Protein AF-A0A1S6HFC8-F1 (afdb_monomer)

pLDDT: mean 79.67, std 18.52, range [37.28, 97.69]

Foldseek 3Di:
DVQVVPQDADPVRQRPAHDDDLVLLVPADQFKDFLVRLLVRVVSQRLQRHNVSSVVVSVVLCVPPNGIAHEHDDNPDDDDDDAFDFDDDPRYTDGPDFLQDDDDDPPDPDDRDDDPGVVVVVVDPPDLVVVLVVCVVPDDPVCSVVVSVVSVVVVD

Sequence (156 aa):
DALEKRNGETKDGIQLVTVMDHAQAQKGKFEEQSLSQALENPYVQAFLGGEEQTEAYLEAHQKVHGNKIYVWHPNDLGNVPVARPLVLVSSNLVSVSNFNYYWRVPGGRRASVVSTSAEDAQRKNFSIEGILADCKPFVSEERFAELEAHIRSIYK

Structure (mmCIF, N/CA/C/O backbone):
data_AF-A0A1S6HFC8-F1
#
_entry.id   AF-A0A1S6HFC8-F1
#
loop_
_atom_site.group_PDB
_atom_site.id
_atom_site.type_symbol
_atom_site.label_atom_id
_atom_site.label_alt_id
_atom_site.label_comp_id
_atom_site.label_asym_id
_atom_site.label_entity_id
_atom_site.label_seq_id
_atom_site.pdbx_PDB_ins_code
_atom_site.Cartn_x
_atom_site.Cartn_y
_atom_site.Cartn_z
_atom_site.occupancy
_atom_site.B_iso_or_equiv
_atom_site.auth_seq_id
_atom_site.auth_comp_id
_atom_site.auth_asym_id
_atom_site.auth_atom_id
_atom_site.pdbx_PDB_model_num
ATOM 1 N N . ASP A 1 1 ? 5.482 -21.821 4.095 1.00 56.81 1 ASP A N 1
ATOM 2 C CA . ASP A 1 1 ? 6.922 -22.143 4.105 1.00 56.81 1 ASP A CA 1
ATOM 3 C C . ASP A 1 1 ? 7.766 -21.783 2.857 1.00 56.81 1 ASP A C 1
ATOM 5 O O . ASP A 1 1 ? 8.988 -21.796 2.927 1.00 56.81 1 ASP A O 1
ATOM 9 N N . ALA A 1 2 ? 7.186 -21.391 1.708 1.00 54.12 2 ALA A N 1
ATOM 10 C CA . ALA A 1 2 ? 7.939 -20.769 0.588 1.00 54.12 2 ALA A CA 1
ATOM 11 C C . ALA A 1 2 ? 7.677 -19.253 0.428 1.00 54.12 2 ALA A C 1
ATOM 13 O O . ALA A 1 2 ? 8.314 -18.584 -0.388 1.00 54.12 2 ALA A O 1
ATOM 14 N N . LEU A 1 3 ? 6.698 -18.726 1.172 1.00 49.28 3 LEU A N 1
ATOM 15 C CA . LEU A 1 3 ? 6.352 -17.303 1.236 1.00 49.28 3 LEU A CA 1
ATOM 16 C C . LEU A 1 3 ? 7.200 -16.580 2.289 1.00 49.28 3 LEU A C 1
ATOM 18 O O . LEU A 1 3 ? 7.806 -15.570 1.963 1.00 49.28 3 LEU A O 1
ATOM 22 N N . GLU A 1 4 ? 7.365 -17.160 3.483 1.00 52.88 4 GLU A N 1
ATOM 23 C CA . GLU A 1 4 ? 8.236 -16.606 4.537 1.00 52.88 4 GLU A CA 1
ATOM 24 C C . GLU A 1 4 ? 9.683 -16.410 4.072 1.00 52.88 4 GLU A C 1
ATOM 26 O O . GLU A 1 4 ? 10.289 -15.389 4.364 1.00 52.88 4 GLU A O 1
ATOM 31 N N . LYS A 1 5 ? 10.217 -17.317 3.242 1.00 51.44 5 LYS A N 1
ATOM 32 C CA . LYS A 1 5 ? 11.577 -17.192 2.682 1.00 51.44 5 LYS A CA 1
ATOM 33 C C . LYS A 1 5 ? 11.762 -16.017 1.711 1.00 51.44 5 LYS A C 1
ATOM 35 O O . LYS A 1 5 ? 12.892 -15.751 1.311 1.00 51.44 5 LYS A O 1
ATOM 40 N N . ARG A 1 6 ? 10.679 -15.361 1.277 1.00 53.56 6 ARG A N 1
ATOM 41 C CA . ARG A 1 6 ? 10.707 -14.215 0.350 1.00 53.56 6 ARG A CA 1
ATOM 42 C C . ARG A 1 6 ? 10.496 -12.873 1.040 1.00 53.56 6 ARG A C 1
ATOM 44 O O . ARG A 1 6 ? 10.696 -11.843 0.398 1.00 53.56 6 A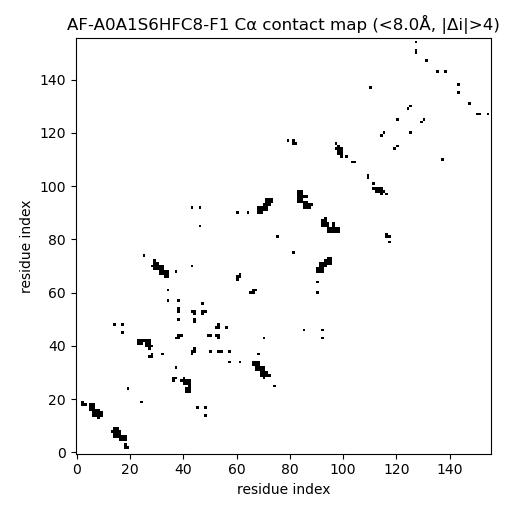RG A O 1
ATOM 51 N N . ASN A 1 7 ? 10.137 -12.879 2.319 1.00 58.09 7 ASN A N 1
ATOM 52 C CA . ASN A 1 7 ? 10.077 -11.658 3.095 1.00 58.09 7 ASN A CA 1
ATOM 53 C C . ASN A 1 7 ? 11.509 -11.290 3.496 1.00 58.09 7 ASN A C 1
ATOM 55 O O . ASN A 1 7 ? 12.109 -11.912 4.367 1.00 58.09 7 ASN A O 1
ATOM 59 N N . GLY A 1 8 ? 12.101 -10.336 2.782 1.00 57.12 8 GLY A N 1
ATOM 60 C CA . GLY A 1 8 ? 13.426 -9.826 3.123 1.00 57.12 8 GLY A CA 1
ATOM 61 C C . GLY A 1 8 ? 13.356 -8.962 4.380 1.00 57.12 8 GLY A C 1
ATOM 62 O O . GLY A 1 8 ? 12.528 -8.056 4.445 1.00 57.12 8 GLY A O 1
ATOM 63 N N . GLU A 1 9 ? 14.235 -9.212 5.348 1.00 57.44 9 GLU A N 1
ATOM 64 C CA . GLU A 1 9 ? 14.424 -8.366 6.533 1.00 57.44 9 GLU A CA 1
ATOM 65 C C . GLU A 1 9 ? 15.728 -7.563 6.412 1.00 57.44 9 GLU A C 1
ATOM 67 O O . GLU A 1 9 ? 16.743 -8.063 5.911 1.00 57.44 9 GLU A O 1
ATOM 72 N N . THR A 1 10 ? 15.725 -6.303 6.854 1.00 56.53 10 THR A N 1
ATOM 73 C CA . THR A 1 10 ? 16.971 -5.550 7.064 1.00 56.53 10 THR A CA 1
ATOM 74 C C . THR A 1 10 ? 17.735 -6.091 8.275 1.00 56.53 10 THR A C 1
ATOM 76 O O . THR A 1 10 ? 17.198 -6.821 9.104 1.00 56.53 10 THR A O 1
ATOM 79 N N . LYS A 1 11 ? 18.991 -5.651 8.443 1.00 50.62 11 LYS A N 1
ATOM 80 C CA . LYS A 1 11 ? 19.772 -5.882 9.675 1.00 50.62 11 LYS A CA 1
ATOM 81 C C . LYS A 1 11 ? 19.085 -5.371 10.950 1.00 50.62 11 LYS A C 1
ATOM 83 O O . LYS A 1 11 ? 19.449 -5.819 12.031 1.00 50.62 11 LYS A O 1
ATOM 88 N N . ASP A 1 12 ? 18.111 -4.478 10.805 1.00 56.00 12 ASP A N 1
ATOM 89 C CA . ASP A 1 12 ? 17.357 -3.866 11.898 1.00 56.00 12 ASP A CA 1
ATOM 90 C C . ASP A 1 12 ? 15.985 -4.537 12.109 1.00 56.00 12 ASP A C 1
ATOM 92 O O . ASP A 1 12 ? 15.152 -4.012 12.842 1.00 56.00 12 ASP A O 1
ATOM 96 N N . GLY A 1 13 ? 15.723 -5.677 11.453 1.00 59.22 13 GLY A N 1
ATOM 97 C CA . GLY A 1 13 ? 14.464 -6.422 11.577 1.00 59.22 13 GLY A CA 1
ATOM 98 C C . GLY A 1 13 ? 13.280 -5.795 10.835 1.00 59.22 13 GLY A C 1
ATOM 99 O O . GLY A 1 13 ? 12.136 -6.165 11.078 1.00 59.22 13 GLY A O 1
ATOM 100 N N . ILE A 1 14 ? 13.525 -4.841 9.930 1.00 61.22 14 ILE A N 1
ATOM 101 C CA . ILE A 1 14 ? 12.461 -4.210 9.142 1.00 61.22 14 ILE A CA 1
ATOM 102 C C . ILE A 1 14 ? 12.136 -5.112 7.955 1.00 61.22 14 ILE A C 1
ATOM 104 O O . ILE A 1 14 ? 13.001 -5.370 7.114 1.00 61.22 14 ILE A O 1
ATOM 108 N N . GLN A 1 15 ? 10.881 -5.545 7.854 1.00 66.75 15 GLN A N 1
ATOM 109 C CA . GLN A 1 15 ? 10.390 -6.270 6.688 1.00 66.75 15 GLN A CA 1
ATOM 110 C C . GLN A 1 15 ? 10.315 -5.322 5.481 1.00 66.75 15 GLN A C 1
ATOM 112 O O . GLN A 1 15 ? 9.524 -4.383 5.452 1.00 66.75 15 GLN A O 1
ATOM 117 N N . LEU A 1 16 ? 11.177 -5.548 4.487 1.00 70.06 16 LEU A N 1
ATOM 118 C CA . LEU A 1 16 ? 11.279 -4.719 3.278 1.00 70.06 16 LEU A CA 1
ATOM 119 C C . LEU A 1 16 ? 10.273 -5.115 2.200 1.00 70.06 16 LEU A C 1
ATOM 121 O O . LEU A 1 16 ? 9.908 -4.299 1.356 1.00 70.06 16 LEU A O 1
ATOM 125 N N . VAL A 1 17 ? 9.894 -6.392 2.179 1.00 79.88 17 VAL A N 1
ATOM 126 C CA . VAL A 1 17 ? 9.036 -6.974 1.151 1.00 79.88 17 VAL A CA 1
ATOM 127 C C . VAL A 1 17 ? 8.013 -7.864 1.828 1.00 79.88 17 VAL A C 1
ATOM 129 O O . VAL A 1 17 ? 8.382 -8.786 2.553 1.00 79.88 17 VAL A O 1
ATOM 132 N N . THR A 1 18 ? 6.743 -7.613 1.530 1.00 82.94 18 THR A N 1
ATOM 133 C CA . THR A 1 18 ? 5.626 -8.458 1.946 1.00 82.94 18 THR A CA 1
ATOM 134 C C . THR A 1 18 ? 5.110 -9.206 0.729 1.00 82.94 18 THR A C 1
ATOM 136 O O . THR A 1 18 ? 4.589 -8.596 -0.207 1.00 82.94 18 THR A O 1
ATOM 139 N N . VAL A 1 19 ? 5.255 -10.532 0.722 1.00 85.69 19 VAL A N 1
ATOM 140 C CA . VAL A 1 19 ? 4.666 -11.381 -0.321 1.00 85.69 19 VAL A CA 1
ATOM 141 C C . VAL A 1 19 ? 3.362 -11.979 0.188 1.00 85.69 19 VAL A C 1
ATOM 143 O O . VAL A 1 19 ? 3.335 -12.656 1.213 1.00 85.69 19 VAL A O 1
ATOM 146 N N . MET A 1 20 ? 2.283 -11.759 -0.558 1.00 87.25 20 MET A N 1
ATOM 147 C CA . MET A 1 20 ? 0.941 -12.219 -0.213 1.00 87.25 20 MET A CA 1
ATOM 148 C C . MET A 1 20 ? 0.349 -13.053 -1.349 1.00 87.25 20 MET A C 1
ATOM 150 O O . MET A 1 20 ? 0.621 -12.794 -2.522 1.00 87.25 20 MET A O 1
ATOM 154 N N . ASP A 1 21 ? -0.464 -14.050 -1.002 1.00 91.69 21 ASP A N 1
ATOM 155 C CA . ASP A 1 21 ? -1.286 -14.753 -1.984 1.00 91.69 21 ASP A CA 1
ATOM 156 C C . ASP A 1 21 ? -2.306 -13.797 -2.624 1.00 91.69 21 ASP A C 1
ATOM 158 O O . ASP A 1 21 ? -2.863 -12.929 -1.949 1.00 91.69 21 ASP A O 1
ATOM 162 N N . HIS A 1 22 ? -2.575 -13.957 -3.923 1.00 90.62 22 HIS A N 1
ATOM 163 C CA . HIS A 1 22 ? -3.492 -13.070 -4.647 1.00 90.62 22 HIS A CA 1
ATOM 164 C C . HIS A 1 22 ? -4.909 -13.090 -4.060 1.00 90.62 22 HIS A C 1
ATOM 166 O O . HIS A 1 22 ? -5.505 -12.027 -3.887 1.00 90.62 22 HIS A O 1
ATOM 172 N N . ALA A 1 23 ? -5.428 -14.258 -3.670 1.00 91.50 23 ALA A N 1
ATOM 173 C CA . ALA A 1 23 ? -6.764 -14.354 -3.086 1.00 91.50 23 ALA A CA 1
ATOM 174 C C . ALA A 1 23 ? -6.834 -13.658 -1.719 1.00 91.50 23 ALA A C 1
ATOM 176 O O . ALA A 1 23 ? -7.854 -13.062 -1.375 1.00 91.50 23 ALA A O 1
ATOM 177 N N . GLN A 1 24 ? -5.739 -13.686 -0.955 1.00 90.62 24 GLN A N 1
ATOM 178 C CA . GLN A 1 24 ? -5.624 -12.932 0.291 1.00 90.62 24 GLN A CA 1
ATOM 179 C C . GLN A 1 24 ? -5.512 -11.423 0.030 1.00 90.62 24 GLN A C 1
ATOM 181 O O . GLN A 1 24 ? -6.153 -10.647 0.734 1.00 90.62 24 GLN A O 1
ATOM 186 N N . ALA A 1 25 ? -4.775 -11.002 -1.001 1.00 88.56 25 ALA A N 1
ATOM 187 C CA . ALA A 1 25 ? -4.640 -9.592 -1.376 1.00 88.56 25 ALA A CA 1
ATOM 188 C C . ALA A 1 25 ? -5.948 -8.982 -1.887 1.00 88.56 25 ALA A C 1
ATOM 190 O O . ALA A 1 25 ? -6.129 -7.778 -1.772 1.00 88.56 25 ALA A O 1
ATOM 191 N N . GLN A 1 26 ? -6.859 -9.800 -2.422 1.00 91.00 26 GLN A N 1
ATOM 192 C CA . GLN A 1 26 ? -8.212 -9.400 -2.827 1.00 91.00 26 GLN A CA 1
ATOM 193 C C . GLN A 1 26 ? -9.247 -9.551 -1.697 1.00 91.00 26 GLN A C 1
ATOM 195 O O . GLN A 1 26 ? -10.421 -9.221 -1.873 1.00 91.00 26 GLN A O 1
ATOM 200 N N . LYS A 1 27 ? -8.841 -10.052 -0.526 1.00 89.75 27 LYS A N 1
ATOM 201 C CA . LYS A 1 27 ? -9.721 -10.193 0.632 1.00 89.75 27 LYS A CA 1
ATOM 202 C C . LYS A 1 27 ? -9.820 -8.845 1.337 1.00 89.75 27 LYS A C 1
ATOM 204 O O . LYS A 1 27 ? -8.876 -8.412 1.978 1.00 89.75 27 LYS A O 1
ATOM 209 N N . GLY A 1 28 ? -10.966 -8.186 1.246 1.00 88.00 28 GLY A N 1
ATOM 210 C CA . GLY A 1 28 ? -11.193 -6.910 1.917 1.00 88.00 28 GLY A CA 1
ATOM 211 C C . GLY A 1 28 ? -12.119 -6.006 1.121 1.00 88.00 28 GLY A C 1
ATOM 212 O O . GLY A 1 28 ? -12.724 -6.415 0.131 1.00 88.00 28 GLY A O 1
ATOM 213 N N . LYS A 1 29 ? -12.239 -4.764 1.580 1.00 92.38 29 LYS A N 1
ATOM 214 C CA . LYS A 1 29 ? -13.042 -3.732 0.929 1.00 92.38 29 LYS A CA 1
ATOM 215 C C . LYS A 1 29 ? -12.114 -2.784 0.160 1.00 92.38 29 LYS A C 1
ATOM 217 O O . LYS A 1 29 ? -11.205 -2.219 0.762 1.00 92.38 29 LYS A O 1
ATOM 222 N N . PHE A 1 30 ? -12.337 -2.601 -1.143 1.00 94.44 30 PHE A N 1
ATOM 223 C CA . PHE A 1 30 ? -11.577 -1.670 -2.002 1.00 94.44 30 PHE A CA 1
ATOM 224 C C . PHE A 1 30 ? -12.417 -0.452 -2.377 1.00 94.44 30 PHE A C 1
ATOM 226 O O . PHE A 1 30 ? -12.666 -0.154 -3.541 1.00 94.44 30 PHE A O 1
ATOM 233 N N . GLU A 1 31 ? -12.909 0.215 -1.344 1.00 94.69 31 GLU A N 1
ATOM 234 C CA . GLU A 1 31 ? -13.637 1.470 -1.429 1.00 94.69 31 GLU A CA 1
ATOM 235 C C . GLU A 1 31 ? -13.516 2.177 -0.071 1.00 94.69 31 GLU A C 1
ATOM 237 O O . GLU A 1 31 ? -12.598 1.901 0.712 1.00 94.69 31 GLU A O 1
ATOM 242 N N . GLU A 1 32 ? -14.433 3.092 0.230 1.00 96.44 32 GLU A N 1
ATOM 243 C CA . GLU A 1 32 ? -14.510 3.710 1.548 1.00 96.44 32 GLU A CA 1
ATOM 244 C C . GLU A 1 32 ? -14.844 2.651 2.612 1.00 96.44 32 GLU A C 1
ATOM 246 O O . GLU A 1 32 ? -15.836 1.925 2.488 1.00 96.44 32 GLU A O 1
ATOM 251 N N . GLN A 1 33 ? -14.037 2.567 3.669 1.00 97.00 33 GLN A N 1
ATOM 252 C CA . GLN A 1 33 ? -14.235 1.640 4.785 1.00 97.00 33 GLN A CA 1
ATOM 253 C C . GLN A 1 33 ? -13.939 2.307 6.134 1.00 97.00 33 GLN A C 1
ATOM 255 O O . GLN A 1 33 ? -13.277 3.349 6.193 1.00 97.00 33 GLN A O 1
ATOM 260 N N . SER A 1 34 ? -14.467 1.740 7.224 1.00 97.69 34 SER A N 1
ATOM 261 C CA . SER A 1 34 ? -14.127 2.205 8.575 1.00 97.69 34 SER A CA 1
ATOM 262 C C . SER A 1 34 ? -12.670 1.883 8.911 1.00 97.69 34 SER A C 1
ATOM 264 O O . SER A 1 34 ? -12.077 0.975 8.329 1.00 97.69 34 SER A O 1
ATOM 266 N N . LEU A 1 35 ? -12.094 2.580 9.894 1.00 97.44 35 LEU A N 1
ATOM 267 C CA . LEU A 1 35 ? -10.729 2.273 10.345 1.00 97.44 35 LEU A CA 1
ATOM 268 C C . LEU A 1 35 ? -10.604 0.839 10.886 1.00 97.44 35 LEU A C 1
ATOM 270 O O . LEU A 1 35 ? -9.602 0.186 10.634 1.00 97.44 35 LEU A O 1
ATOM 274 N N . SER A 1 36 ? -11.643 0.309 11.543 1.00 97.31 36 SER A N 1
ATOM 275 C CA . SER A 1 36 ? -11.662 -1.092 11.990 1.00 97.31 36 SER A CA 1
ATOM 276 C C . SER A 1 36 ? -11.627 -2.084 10.825 1.00 97.31 36 SER A C 1
ATOM 278 O O . SER A 1 36 ? -10.865 -3.040 10.854 1.00 97.31 36 SER A O 1
ATOM 280 N N . GLN A 1 37 ? -12.396 -1.824 9.762 1.00 97.56 37 GLN A N 1
ATOM 281 C CA . GLN A 1 37 ? -12.363 -2.642 8.548 1.00 97.56 37 GLN A CA 1
ATOM 282 C C . GLN A 1 37 ? -11.005 -2.5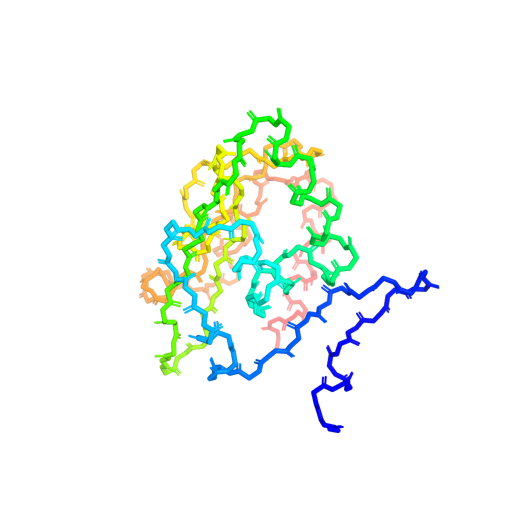52 7.848 1.00 97.56 37 GLN A C 1
ATOM 284 O O . GLN A 1 37 ? -10.518 -3.554 7.336 1.00 97.56 37 GLN A O 1
ATOM 289 N N . ALA A 1 38 ? -10.388 -1.367 7.843 1.00 96.88 38 ALA A N 1
ATOM 290 C CA . ALA A 1 38 ? -9.061 -1.170 7.276 1.00 96.88 38 ALA A CA 1
ATOM 291 C C . ALA A 1 38 ? -7.977 -1.914 8.068 1.00 96.88 38 ALA A C 1
ATOM 293 O O . ALA A 1 38 ? -7.078 -2.477 7.454 1.00 96.88 38 ALA A O 1
ATOM 294 N N . LEU A 1 39 ? -8.080 -1.963 9.399 1.00 96.62 39 LEU A N 1
ATOM 295 C CA . LEU A 1 39 ? -7.151 -2.713 10.247 1.00 96.62 39 LEU A CA 1
ATOM 296 C C . LEU A 1 39 ? -7.205 -4.219 9.957 1.00 96.62 39 LEU A C 1
ATOM 298 O O . LEU A 1 39 ? -6.170 -4.872 9.915 1.00 96.62 39 LEU A O 1
ATOM 302 N N . GLU A 1 40 ? -8.396 -4.759 9.693 1.00 96.38 40 GLU A N 1
ATOM 303 C CA . GLU A 1 40 ? -8.598 -6.171 9.334 1.00 96.38 40 GLU A CA 1
ATOM 304 C C . GLU A 1 40 ? -8.268 -6.488 7.863 1.00 96.38 40 GLU A C 1
ATOM 306 O O . GLU A 1 40 ? -8.269 -7.654 7.463 1.00 96.38 40 GLU A O 1
ATOM 311 N N . ASN A 1 41 ? -8.014 -5.470 7.035 1.00 95.88 41 ASN A N 1
ATOM 312 C CA . ASN A 1 41 ? -7.772 -5.627 5.607 1.00 95.88 41 ASN A CA 1
ATOM 313 C C . ASN A 1 41 ? -6.297 -6.012 5.352 1.00 95.88 41 ASN A C 1
ATOM 315 O O . ASN A 1 41 ? -5.415 -5.162 5.500 1.00 95.88 41 ASN A O 1
ATOM 319 N N . PRO A 1 42 ? -5.992 -7.252 4.908 1.00 94.44 42 PRO A N 1
ATOM 320 C CA . PRO A 1 42 ? -4.616 -7.712 4.710 1.00 94.44 42 PRO A CA 1
ATOM 321 C C . PRO A 1 42 ? -3.828 -6.842 3.731 1.00 94.44 42 PRO A C 1
ATOM 323 O O . PRO A 1 42 ? -2.630 -6.630 3.915 1.00 94.44 42 PRO A O 1
ATOM 326 N N . TYR A 1 43 ? -4.495 -6.306 2.704 1.00 94.31 43 TYR A N 1
ATOM 327 C CA . TYR A 1 43 ? -3.862 -5.406 1.748 1.00 94.31 43 TYR A CA 1
ATOM 328 C C . TYR A 1 43 ? -3.407 -4.100 2.416 1.00 94.31 43 TYR A C 1
ATOM 330 O O . TYR A 1 43 ? -2.311 -3.626 2.132 1.00 94.31 43 TYR A O 1
ATOM 338 N N . VAL A 1 44 ? -4.209 -3.535 3.325 1.00 95.75 44 VAL A N 1
ATOM 339 C CA . VAL A 1 44 ? -3.847 -2.313 4.067 1.00 95.75 44 VAL A CA 1
ATOM 340 C C . VAL A 1 44 ? -2.631 -2.566 4.950 1.00 95.75 44 VAL A C 1
ATOM 342 O O . VAL A 1 44 ? -1.690 -1.774 4.919 1.00 95.75 44 VAL A O 1
ATOM 345 N N . GLN A 1 45 ? -2.609 -3.699 5.656 1.00 93.56 45 GLN A N 1
ATOM 346 C CA . GLN A 1 45 ? -1.461 -4.081 6.476 1.00 93.56 45 GLN A CA 1
ATOM 347 C C . GLN A 1 45 ? -0.189 -4.225 5.642 1.00 93.56 45 GLN A C 1
ATOM 349 O O . GLN A 1 45 ? 0.847 -3.657 5.983 1.00 93.56 45 GLN A O 1
ATOM 354 N N . ALA A 1 46 ? -0.264 -4.913 4.502 1.00 91.56 46 ALA A N 1
ATOM 355 C CA . ALA A 1 46 ? 0.880 -5.036 3.604 1.00 91.56 46 ALA A CA 1
ATOM 356 C C . ALA A 1 46 ? 1.312 -3.691 2.997 1.00 91.56 46 ALA A C 1
ATOM 358 O O . ALA A 1 46 ? 2.505 -3.469 2.810 1.00 91.56 46 ALA A O 1
ATOM 359 N N . PHE A 1 47 ? 0.366 -2.792 2.714 1.00 92.56 47 PHE A N 1
ATOM 360 C CA . PHE A 1 47 ? 0.645 -1.458 2.179 1.00 92.56 47 PHE A CA 1
ATOM 361 C C . PHE A 1 47 ? 1.394 -0.576 3.186 1.00 92.56 47 PHE A C 1
ATOM 363 O O . PHE A 1 47 ? 2.287 0.174 2.796 1.00 92.56 47 PHE A O 1
ATOM 370 N N . LEU A 1 48 ? 1.021 -0.641 4.467 1.00 91.75 48 LEU A N 1
ATOM 371 C CA . LEU A 1 48 ? 1.567 0.213 5.528 1.00 91.75 48 LEU A CA 1
ATOM 372 C C . LEU A 1 48 ? 2.761 -0.406 6.266 1.00 91.75 48 LEU A C 1
ATOM 374 O O . LEU A 1 48 ? 3.439 0.300 7.010 1.00 91.75 48 LEU A O 1
ATOM 378 N N . GLY A 1 49 ? 3.059 -1.682 6.016 1.00 88.94 49 GLY A N 1
ATOM 379 C CA . GLY A 1 49 ? 4.257 -2.348 6.527 1.00 88.94 49 GLY A CA 1
ATOM 380 C C . GLY A 1 49 ? 4.041 -3.215 7.766 1.00 88.94 49 GLY A C 1
ATOM 381 O O . GLY A 1 49 ? 5.003 -3.466 8.480 1.00 88.94 49 GLY A O 1
ATOM 382 N N . GLY A 1 50 ? 2.816 -3.685 8.009 1.00 89.50 50 GLY A N 1
ATOM 383 C CA . GLY A 1 50 ? 2.478 -4.580 9.117 1.00 89.50 50 GLY A CA 1
ATOM 384 C C . GLY A 1 50 ? 1.346 -4.056 9.997 1.00 89.50 50 GLY A C 1
ATOM 385 O O . GLY A 1 50 ? 0.822 -2.961 9.783 1.00 89.50 50 GLY A O 1
ATOM 386 N N . GLU A 1 51 ? 0.946 -4.864 10.978 1.00 91.00 51 GLU A N 1
ATOM 387 C CA . GLU A 1 51 ? -0.141 -4.552 11.917 1.00 91.00 51 GLU A CA 1
ATOM 388 C C . GLU A 1 51 ? 0.186 -3.323 12.778 1.00 91.00 51 GLU A C 1
ATOM 390 O O . GLU A 1 51 ? -0.572 -2.358 12.759 1.00 91.00 51 GLU A O 1
ATOM 395 N N . GLU A 1 52 ? 1.358 -3.288 13.423 1.00 91.50 52 GLU A N 1
ATOM 396 C CA . GLU A 1 52 ? 1.784 -2.180 14.296 1.00 91.50 52 GLU A CA 1
ATOM 397 C C . GLU A 1 52 ? 1.808 -0.827 13.556 1.00 91.50 52 GLU A C 1
ATOM 399 O O . GLU A 1 52 ? 1.273 0.178 14.029 1.00 91.50 52 GLU A O 1
ATOM 404 N N . GLN A 1 53 ? 2.378 -0.794 12.348 1.00 91.94 53 GLN A N 1
ATOM 405 C CA . GLN A 1 53 ? 2.429 0.408 11.511 1.00 91.94 53 GLN A CA 1
ATOM 406 C C . GLN A 1 53 ? 1.032 0.818 11.036 1.00 91.94 53 GLN A C 1
ATOM 408 O O . GLN A 1 53 ? 0.743 2.012 10.921 1.00 91.94 53 GLN A O 1
ATOM 413 N N . THR A 1 54 ? 0.160 -0.159 10.779 1.00 95.38 54 THR A N 1
ATOM 414 C CA . THR A 1 54 ? -1.232 0.091 10.396 1.00 95.38 54 THR A CA 1
ATOM 415 C C . THR A 1 54 ? -2.004 0.728 11.537 1.00 95.38 54 THR A C 1
ATOM 417 O O . THR A 1 54 ? -2.662 1.742 11.317 1.00 95.38 54 THR A O 1
ATOM 420 N N . GLU A 1 55 ? -1.893 0.203 12.756 1.00 97.38 55 GLU A N 1
ATOM 421 C CA . GLU A 1 55 ? -2.534 0.782 13.939 1.00 97.38 55 GLU A CA 1
ATOM 422 C C . GLU A 1 55 ? -2.086 2.228 14.165 1.00 97.38 55 GLU A C 1
ATOM 424 O O . GLU A 1 55 ? -2.923 3.134 14.237 1.00 97.38 55 GLU A O 1
ATOM 429 N N . ALA A 1 56 ? -0.770 2.467 14.180 1.00 96.25 56 ALA A N 1
ATOM 430 C CA . ALA A 1 56 ? -0.207 3.801 14.368 1.00 96.25 56 ALA A CA 1
ATOM 431 C C . ALA A 1 56 ? -0.659 4.783 13.271 1.00 96.25 56 ALA A C 1
ATOM 433 O O . ALA A 1 56 ? -1.013 5.934 13.553 1.00 96.25 56 ALA A O 1
ATOM 434 N N . TYR A 1 57 ? -0.685 4.335 12.011 1.00 96.69 57 TYR A N 1
ATOM 435 C CA . TYR A 1 57 ? -1.160 5.150 10.897 1.00 96.69 57 TYR A CA 1
ATOM 436 C C . TYR A 1 57 ? -2.656 5.454 11.009 1.00 96.69 57 TYR A C 1
ATOM 438 O O . TYR A 1 57 ? -3.050 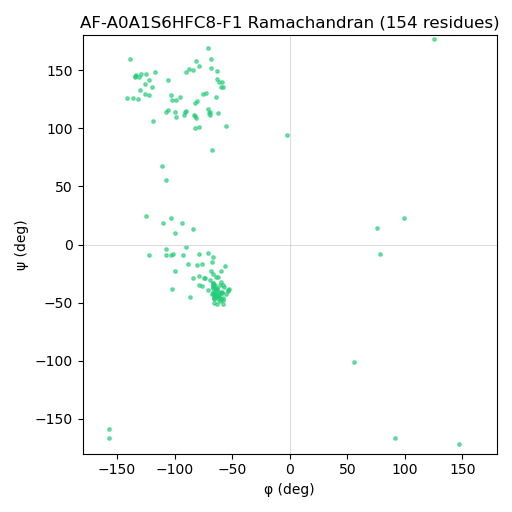6.604 10.825 1.00 96.69 57 TYR A O 1
ATOM 446 N N . LEU A 1 58 ? -3.496 4.463 11.318 1.00 97.12 58 LEU A N 1
ATOM 447 C CA . LEU A 1 58 ? -4.945 4.649 11.415 1.00 97.12 58 LEU A CA 1
ATOM 448 C C . LEU A 1 58 ? -5.323 5.554 12.594 1.00 97.12 58 LEU A C 1
ATOM 450 O O . LEU A 1 58 ? -6.236 6.368 12.454 1.00 97.12 58 LEU A O 1
ATOM 454 N N . GLU A 1 59 ? -4.591 5.494 13.711 1.00 97.69 59 GLU A N 1
ATOM 455 C CA . GLU A 1 59 ? -4.754 6.441 14.820 1.00 97.69 59 GLU A CA 1
ATOM 456 C C . GLU A 1 59 ? -4.442 7.883 14.376 1.00 97.69 59 GLU A C 1
ATOM 458 O O . GLU A 1 59 ? -5.193 8.820 14.667 1.00 97.69 59 GLU A O 1
ATOM 463 N N . ALA A 1 60 ? -3.349 8.082 13.632 1.00 97.00 60 ALA A N 1
ATOM 464 C CA . ALA A 1 60 ? -2.993 9.390 13.086 1.00 97.00 60 ALA A CA 1
ATOM 465 C C . ALA A 1 60 ? -4.008 9.869 12.033 1.00 97.00 60 ALA A C 1
ATOM 467 O O . ALA A 1 60 ? -4.439 11.025 12.058 1.00 97.00 60 ALA A O 1
ATOM 468 N N . HIS A 1 61 ? -4.443 8.973 11.145 1.00 96.75 61 HIS A N 1
ATOM 469 C CA . HIS A 1 61 ? -5.461 9.232 10.131 1.00 96.75 61 HIS A CA 1
ATOM 470 C C . HIS A 1 61 ? -6.774 9.673 10.771 1.00 96.75 61 HIS A C 1
ATOM 472 O O . HIS A 1 61 ? -7.374 10.645 10.316 1.00 96.75 61 HIS A O 1
ATOM 478 N N . GLN A 1 62 ? -7.184 9.037 11.872 1.00 97.31 62 GLN A N 1
ATOM 479 C CA . GLN A 1 62 ? -8.388 9.409 12.610 1.00 97.31 62 GLN A CA 1
ATOM 480 C C . GLN A 1 62 ? -8.379 10.880 13.038 1.00 97.31 62 GLN A C 1
ATOM 482 O O . GLN A 1 62 ? -9.385 11.577 12.892 1.00 97.31 62 GLN A O 1
ATOM 487 N N . LYS A 1 63 ? -7.233 11.364 13.528 1.00 97.06 63 LYS A N 1
ATOM 488 C CA . LYS A 1 63 ? -7.059 12.739 14.021 1.00 97.06 63 LYS A CA 1
ATOM 489 C C . LYS A 1 63 ? -7.108 13.781 12.899 1.00 97.06 63 LYS A C 1
ATOM 491 O O . LYS A 1 63 ? -7.534 14.905 13.148 1.00 97.06 63 LYS A O 1
ATOM 496 N N . VAL A 1 64 ? -6.674 13.429 11.687 1.00 96.38 64 VAL A N 1
ATOM 497 C CA . VAL A 1 64 ? -6.511 14.380 10.567 1.00 96.38 64 VAL A CA 1
ATOM 498 C C . VAL A 1 64 ? -7.652 14.296 9.548 1.00 96.38 64 VAL A C 1
ATOM 500 O O . VAL A 1 64 ? -8.095 15.317 9.025 1.00 96.38 64 VAL A O 1
ATOM 503 N N . HIS A 1 65 ? -8.133 13.088 9.262 1.00 95.38 65 HIS A N 1
ATOM 504 C CA . HIS A 1 65 ? -9.057 12.784 8.166 1.00 95.38 65 HIS A CA 1
ATOM 505 C C . HIS A 1 65 ? -10.369 12.133 8.633 1.00 95.38 65 HIS A C 1
ATOM 507 O O . HIS A 1 65 ? -11.309 12.024 7.847 1.00 95.38 65 HIS A O 1
ATOM 513 N N . GLY A 1 66 ? -10.470 11.749 9.911 1.00 95.94 66 GLY A N 1
ATOM 514 C CA . GLY A 1 66 ? -11.672 11.173 10.511 1.00 95.94 66 GLY A CA 1
ATOM 515 C C . GLY A 1 66 ? -11.734 9.644 10.453 1.00 95.94 66 GLY A C 1
ATOM 516 O O . GLY A 1 66 ? -10.756 8.954 10.192 1.00 95.94 66 GLY A O 1
ATOM 517 N N . ASN A 1 67 ? -12.917 9.087 10.723 1.00 97.50 67 ASN A N 1
ATOM 518 C CA . ASN A 1 67 ? -13.095 7.654 11.014 1.00 97.50 67 ASN A CA 1
ATOM 519 C C . ASN A 1 67 ? -13.230 6.751 9.773 1.00 97.50 67 ASN A C 1
ATOM 521 O O . ASN A 1 67 ? -13.677 5.604 9.886 1.00 97.50 67 ASN A O 1
ATOM 525 N N . LYS A 1 68 ? -12.913 7.270 8.587 1.00 97.06 68 LYS A N 1
ATOM 526 C CA . LYS A 1 68 ? -13.039 6.549 7.322 1.00 97.06 68 LYS A CA 1
ATOM 527 C C . LYS A 1 68 ? -11.787 6.718 6.486 1.00 97.06 68 LYS A C 1
ATOM 529 O O . LYS A 1 68 ? -11.176 7.785 6.481 1.00 97.06 68 LYS A O 1
ATOM 534 N N . ILE A 1 69 ? -11.448 5.672 5.751 1.00 97.38 69 ILE A N 1
ATOM 535 C CA . ILE A 1 69 ? -10.323 5.649 4.826 1.00 97.38 69 ILE A CA 1
ATOM 536 C C . ILE A 1 69 ? -10.772 5.029 3.511 1.00 97.38 69 ILE A C 1
ATOM 538 O O . ILE A 1 69 ? -11.617 4.132 3.485 1.00 97.38 69 ILE A O 1
ATOM 542 N N . TYR A 1 70 ? -10.221 5.526 2.411 1.00 97.19 70 TYR A N 1
ATOM 543 C CA . TYR A 1 70 ? -10.479 4.973 1.092 1.00 97.19 70 TYR A CA 1
ATOM 544 C C . TYR A 1 70 ? -9.292 4.126 0.651 1.00 97.19 70 TYR A C 1
ATOM 546 O O . TYR A 1 70 ? -8.150 4.588 0.680 1.00 97.19 70 TYR A O 1
ATOM 554 N N . VAL A 1 71 ? -9.556 2.895 0.228 1.00 96.44 71 VAL A N 1
ATOM 555 C CA . VAL A 1 71 ? -8.518 1.968 -0.233 1.00 96.44 71 VAL A CA 1
ATOM 556 C C . VAL A 1 71 ? -8.853 1.548 -1.648 1.00 96.44 71 VAL A C 1
ATOM 558 O O . VAL A 1 71 ? -9.969 1.112 -1.908 1.00 96.44 71 VAL A O 1
ATOM 561 N N . TRP A 1 72 ? -7.894 1.667 -2.561 1.00 94.25 72 TRP A N 1
ATOM 562 C CA . TRP A 1 72 ? -8.084 1.259 -3.946 1.00 94.25 72 TRP A CA 1
ATOM 563 C C . TRP A 1 72 ? -6.922 0.401 -4.439 1.00 94.25 72 TRP A C 1
ATOM 565 O O . TRP A 1 72 ? -5.767 0.837 -4.437 1.00 94.25 72 TRP A O 1
ATOM 575 N N . HIS A 1 73 ? -7.258 -0.785 -4.945 1.00 91.19 73 HIS A N 1
ATOM 576 C CA . HIS A 1 73 ? -6.327 -1.747 -5.522 1.00 91.19 73 HIS A CA 1
ATOM 577 C C . HIS A 1 73 ? -6.966 -2.423 -6.749 1.00 91.19 73 HIS A C 1
ATOM 579 O O . HIS A 1 73 ? -8.088 -2.919 -6.641 1.00 91.19 73 HIS A O 1
ATOM 585 N N . PRO A 1 74 ? -6.316 -2.418 -7.928 1.00 90.56 74 PRO A N 1
ATOM 586 C CA . PRO A 1 74 ? -6.829 -3.123 -9.097 1.00 90.56 74 PRO A CA 1
ATOM 587 C C . PRO A 1 74 ? -6.490 -4.619 -9.037 1.00 90.56 74 PRO A C 1
ATOM 589 O O . PRO A 1 74 ? -5.521 -5.029 -8.403 1.00 90.56 74 PRO A O 1
ATOM 592 N N . ASN A 1 75 ? -7.251 -5.443 -9.760 1.00 90.88 75 ASN A N 1
ATOM 593 C CA . ASN A 1 75 ? -6.847 -6.821 -10.019 1.00 90.88 75 ASN A CA 1
ATOM 594 C C . ASN A 1 75 ? -5.871 -6.858 -11.205 1.00 90.88 75 ASN A C 1
ATOM 596 O O . ASN A 1 75 ? -6.293 -6.814 -12.358 1.00 90.88 75 ASN A O 1
ATOM 600 N N . ASP A 1 76 ? -4.579 -6.957 -10.906 1.00 90.56 76 ASP A N 1
ATOM 601 C CA . ASP A 1 76 ? -3.509 -7.025 -11.908 1.00 90.56 76 ASP A CA 1
ATOM 602 C C . ASP A 1 76 ? -3.117 -8.474 -12.281 1.00 90.56 76 ASP A C 1
ATOM 604 O O . ASP A 1 76 ? -2.041 -8.712 -12.833 1.00 90.56 76 ASP A O 1
ATOM 608 N N . LEU A 1 77 ? -3.967 -9.470 -11.990 1.00 90.94 77 LEU A N 1
ATOM 609 C CA . LEU A 1 77 ? -3.709 -10.853 -12.394 1.00 90.94 77 LEU A CA 1
ATOM 610 C C . LEU A 1 77 ? -3.824 -10.996 -13.919 1.00 90.94 77 LEU A C 1
ATOM 612 O O . LEU A 1 77 ? -4.908 -10.873 -14.490 1.00 90.94 77 LEU A O 1
ATOM 616 N N . GLY A 1 78 ? -2.704 -11.293 -14.577 1.00 88.06 78 GLY A N 1
ATOM 617 C CA . GLY A 1 78 ? -2.629 -11.444 -16.028 1.00 88.06 78 GLY A CA 1
ATOM 618 C C . GLY A 1 78 ? -1.445 -12.298 -16.484 1.00 88.06 78 GLY A C 1
ATOM 619 O O . GLY A 1 78 ? -0.808 -12.984 -15.690 1.00 88.06 78 GLY A O 1
ATOM 620 N N . ASN A 1 79 ? -1.149 -12.251 -17.786 1.00 90.38 79 ASN A N 1
ATOM 621 C CA . ASN A 1 79 ? -0.106 -13.082 -18.408 1.00 90.38 79 ASN A CA 1
ATOM 622 C C . ASN A 1 79 ? 1.327 -12.598 -18.134 1.00 90.38 79 ASN A C 1
ATOM 624 O O . ASN A 1 79 ? 2.277 -13.342 -18.365 1.00 90.38 79 ASN A O 1
ATO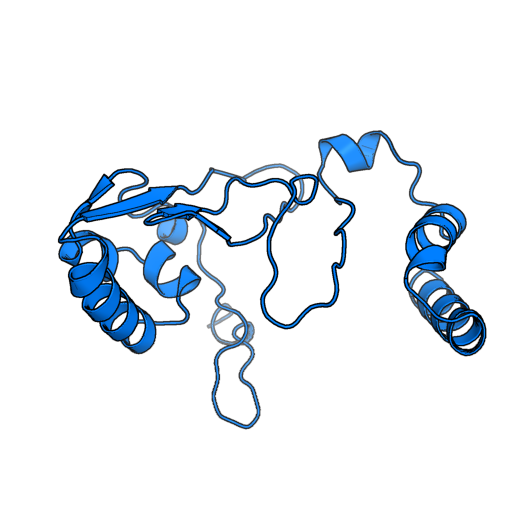M 628 N N . VAL A 1 80 ? 1.494 -11.350 -17.691 1.00 88.12 80 VAL A N 1
ATOM 629 C CA . VAL A 1 80 ? 2.795 -10.738 -17.394 1.00 88.12 80 VAL A CA 1
ATOM 630 C C . VAL A 1 80 ? 2.766 -10.111 -16.000 1.00 88.12 80 VAL A C 1
ATOM 632 O O . VAL A 1 80 ? 1.716 -9.608 -15.600 1.00 88.12 80 VAL A O 1
ATOM 635 N N . PRO A 1 81 ? 3.886 -10.112 -15.254 1.00 87.62 81 PRO A N 1
ATOM 636 C CA . PRO A 1 81 ? 3.972 -9.392 -13.989 1.00 87.62 81 PRO A CA 1
ATOM 637 C C . PRO A 1 81 ? 3.726 -7.891 -14.184 1.00 87.62 81 PRO A C 1
ATOM 639 O O . PRO A 1 81 ? 4.284 -7.279 -15.096 1.00 87.62 81 PRO A O 1
ATOM 642 N N . VAL A 1 82 ? 2.918 -7.297 -13.306 1.00 87.25 82 VAL A N 1
ATOM 643 C CA . VAL A 1 82 ? 2.608 -5.861 -13.292 1.00 87.25 82 VAL A CA 1
ATOM 644 C C . VAL A 1 82 ? 3.000 -5.289 -11.935 1.00 87.25 82 VAL A C 1
ATOM 646 O O . VAL A 1 82 ? 2.824 -5.933 -10.903 1.00 87.25 82 VAL A O 1
ATOM 649 N N . ALA A 1 83 ? 3.536 -4.072 -11.941 1.00 87.75 83 ALA A N 1
ATOM 650 C CA . ALA A 1 83 ? 3.847 -3.322 -10.735 1.00 87.75 83 ALA A CA 1
ATOM 651 C C . ALA A 1 83 ? 3.284 -1.906 -10.845 1.00 87.75 83 ALA A C 1
ATOM 653 O O . ALA A 1 83 ? 3.289 -1.302 -11.922 1.00 87.75 83 ALA A O 1
ATOM 654 N N . ARG A 1 84 ? 2.825 -1.370 -9.713 1.00 87.50 84 ARG A N 1
ATOM 655 C CA . ARG A 1 84 ? 2.295 -0.011 -9.597 1.00 87.50 84 ARG A CA 1
ATOM 656 C C . ARG A 1 84 ? 2.878 0.665 -8.354 1.00 87.50 84 ARG A C 1
ATOM 658 O O . ARG A 1 84 ? 3.090 -0.015 -7.349 1.00 87.50 84 ARG A O 1
ATOM 665 N N . PRO A 1 85 ? 3.153 1.978 -8.393 1.00 88.50 85 PRO A N 1
ATOM 666 C CA . PRO A 1 85 ? 3.547 2.724 -7.211 1.00 88.50 85 PRO A CA 1
ATOM 667 C C . PRO A 1 85 ? 2.441 2.692 -6.152 1.00 88.50 85 PRO A C 1
ATOM 669 O O . PRO A 1 85 ? 1.257 2.850 -6.459 1.00 88.50 85 PRO A O 1
ATOM 672 N N . LEU A 1 86 ? 2.857 2.551 -4.897 1.00 89.38 86 LEU A N 1
ATOM 673 C CA . LEU A 1 86 ? 2.008 2.783 -3.736 1.00 89.38 86 LEU A CA 1
ATOM 674 C C . LEU A 1 86 ? 1.960 4.289 -3.474 1.00 89.38 86 LEU A C 1
ATOM 676 O O . LEU A 1 86 ? 3.000 4.934 -3.331 1.00 89.38 86 LEU A O 1
ATOM 680 N N . VAL A 1 87 ? 0.760 4.863 -3.452 1.00 89.00 87 VAL A N 1
ATOM 681 C CA . VAL A 1 87 ? 0.567 6.309 -3.345 1.00 89.00 87 VAL A CA 1
ATOM 682 C C . VAL A 1 87 ? -0.426 6.634 -2.238 1.00 89.00 87 VAL A C 1
ATOM 684 O O . VAL A 1 87 ? -1.520 6.077 -2.177 1.00 89.00 87 VAL A O 1
ATOM 687 N N . LEU A 1 88 ? -0.051 7.597 -1.399 1.00 87.94 88 LEU A N 1
ATOM 688 C CA . LEU A 1 88 ? -0.957 8.280 -0.483 1.00 87.94 88 LEU A CA 1
ATOM 689 C C . LEU A 1 88 ? -1.519 9.523 -1.179 1.00 87.94 88 LEU A C 1
ATOM 691 O O . LEU A 1 88 ? -0.770 10.452 -1.492 1.00 87.94 88 LEU A O 1
ATOM 695 N N . VAL A 1 89 ? -2.828 9.547 -1.437 1.00 86.06 89 VAL A N 1
ATOM 696 C CA . VAL A 1 89 ? -3.5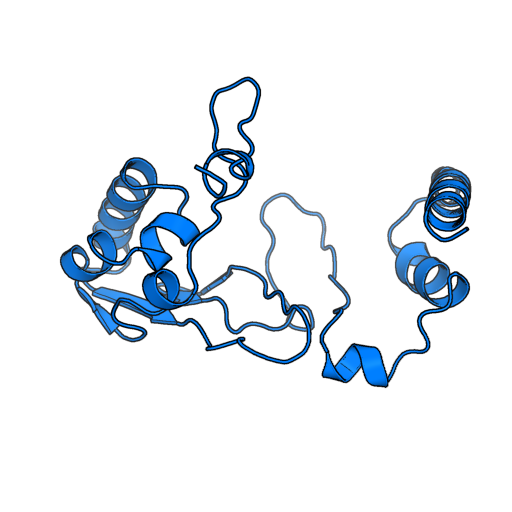10 10.698 -2.056 1.00 86.06 89 VAL A CA 1
ATOM 697 C C . VAL A 1 89 ? -4.555 11.235 -1.092 1.00 86.06 89 VAL A C 1
ATOM 699 O O . VAL A 1 89 ? -5.610 10.631 -0.926 1.00 86.06 89 VAL A O 1
ATOM 702 N N . SER A 1 90 ? -4.277 12.384 -0.474 1.00 85.56 90 SER A N 1
ATOM 703 C CA . SER A 1 90 ? -5.129 12.974 0.567 1.00 85.56 90 SER A CA 1
ATOM 704 C C . SER A 1 90 ? -5.360 11.985 1.722 1.00 85.56 90 SER A C 1
ATOM 706 O O . SER A 1 90 ? -4.463 11.798 2.532 1.00 85.56 90 SER A O 1
ATOM 708 N N . SER A 1 91 ? -6.518 11.322 1.764 1.00 87.31 91 SER A N 1
ATOM 709 C CA . SER A 1 91 ? -6.928 10.331 2.768 1.00 87.31 91 SER A CA 1
ATOM 710 C C . SER A 1 91 ? -6.995 8.902 2.205 1.00 87.31 91 SER A C 1
ATOM 712 O O . SER A 1 91 ? -7.708 8.060 2.751 1.00 87.31 91 SER A O 1
ATOM 714 N N . ASN A 1 92 ? -6.344 8.642 1.067 1.00 92.62 92 ASN A N 1
ATOM 715 C CA . ASN A 1 92 ? -6.545 7.418 0.294 1.00 92.62 92 ASN A CA 1
ATOM 716 C C . ASN A 1 92 ? -5.251 6.610 0.173 1.00 92.62 92 ASN A C 1
ATOM 718 O O . ASN A 1 92 ? -4.207 7.164 -0.186 1.00 92.62 92 ASN A O 1
ATOM 722 N N . LEU A 1 93 ? -5.356 5.294 0.373 1.00 92.00 93 LEU A N 1
ATOM 723 C CA . LEU A 1 93 ? -4.312 4.322 0.048 1.00 92.00 93 LEU A CA 1
ATOM 724 C C . LEU A 1 93 ? -4.557 3.802 -1.369 1.00 92.00 93 LEU A C 1
ATOM 726 O O . LEU A 1 93 ? -5.555 3.122 -1.622 1.00 92.00 93 LEU A O 1
ATOM 730 N N . VAL A 1 94 ? -3.679 4.146 -2.309 1.00 89.88 94 VAL A N 1
ATOM 731 C CA . VAL A 1 94 ? -3.918 3.926 -3.740 1.00 89.88 94 VAL A CA 1
ATOM 732 C C . VAL A 1 94 ? -2.774 3.140 -4.367 1.00 89.88 94 VAL A C 1
ATOM 734 O O . VAL A 1 94 ? -1.615 3.532 -4.260 1.00 89.88 94 VAL A O 1
ATOM 737 N N . SER A 1 95 ? -3.106 2.069 -5.092 1.00 86.00 95 SER A N 1
ATOM 738 C CA . SER A 1 95 ? -2.167 1.342 -5.962 1.00 86.00 95 SER A CA 1
ATOM 739 C C . SER A 1 95 ? -2.639 1.211 -7.407 1.00 86.00 95 SER A C 1
ATOM 741 O O . SER A 1 95 ? -2.205 0.312 -8.105 1.00 86.00 95 SER A O 1
ATOM 743 N N . VAL A 1 96 ? -3.512 2.094 -7.904 1.00 83.81 96 VAL A N 1
ATOM 744 C CA . VAL A 1 96 ? -3.866 2.128 -9.345 1.00 83.81 96 VAL A CA 1
ATOM 745 C C . VAL A 1 96 ? -2.972 3.006 -10.195 1.00 83.81 96 VAL A C 1
ATOM 747 O O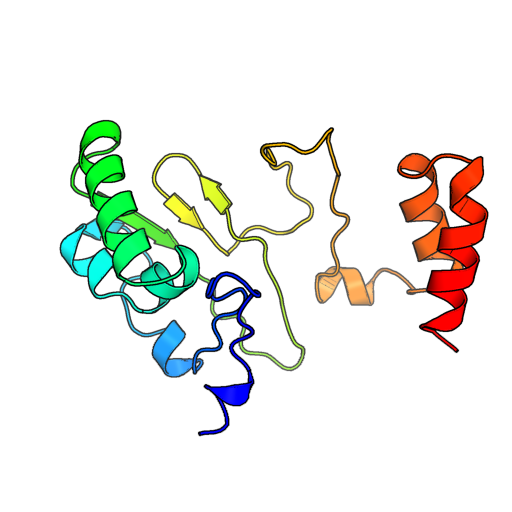 . VAL A 1 96 ? -3.001 2.908 -11.421 1.00 83.81 96 VAL A O 1
ATOM 750 N N . SER A 1 97 ? -2.219 3.894 -9.567 1.00 79.75 97 SER A N 1
ATOM 751 C CA . SER A 1 97 ? -1.461 4.916 -10.266 1.00 79.75 97 SER A CA 1
ATOM 752 C C . SER A 1 97 ? -0.468 4.310 -11.254 1.00 79.75 97 SER A C 1
ATOM 754 O O . SER A 1 97 ? 0.195 3.330 -10.946 1.00 79.75 97 SER A O 1
ATOM 756 N N . ASN A 1 98 ? -0.332 4.913 -12.435 1.00 77.25 98 ASN A N 1
ATOM 757 C CA . ASN A 1 98 ? 0.775 4.599 -13.336 1.00 77.25 98 ASN A CA 1
ATOM 758 C C . ASN A 1 98 ? 2.009 5.418 -12.935 1.00 77.25 98 ASN A C 1
ATOM 760 O O . ASN A 1 98 ? 1.889 6.559 -12.474 1.00 77.25 98 ASN A O 1
ATOM 764 N N . PHE A 1 99 ? 3.201 4.872 -13.178 1.00 74.81 99 PHE A N 1
ATOM 765 C CA . PHE A 1 99 ? 4.461 5.591 -12.951 1.00 74.81 99 PHE A CA 1
ATOM 766 C C . PHE A 1 99 ? 4.579 6.883 -13.780 1.00 74.81 99 PHE A C 1
ATOM 768 O O . PHE A 1 99 ? 5.267 7.804 -13.365 1.00 74.81 99 PHE A O 1
ATOM 775 N N . ASN A 1 100 ? 3.840 6.993 -14.891 1.00 68.06 100 ASN A N 1
ATOM 776 C CA . ASN A 1 100 ? 3.830 8.169 -15.770 1.00 68.06 100 ASN A CA 1
ATOM 777 C C . ASN A 1 100 ? 3.138 9.415 -15.172 1.00 68.06 100 ASN A C 1
ATOM 779 O O . ASN A 1 100 ? 3.164 10.479 -15.790 1.00 68.06 100 ASN A O 1
ATOM 783 N N . TYR A 1 101 ? 2.488 9.309 -14.009 1.00 66.19 101 TYR A N 1
ATOM 784 C CA . TYR A 1 101 ? 1.849 10.454 -13.355 1.00 66.19 101 TYR A CA 1
ATOM 785 C C . TYR A 1 101 ? 2.819 11.222 -12.447 1.00 66.19 101 TYR A C 1
ATOM 787 O O . TYR A 1 101 ? 3.757 10.666 -11.880 1.00 66.19 101 TYR A O 1
ATOM 795 N N . TYR A 1 102 ? 2.582 12.528 -12.294 1.00 61.56 102 TYR A N 1
ATOM 796 C CA . TYR A 1 102 ? 3.372 13.380 -11.408 1.00 61.56 102 TYR A CA 1
ATOM 797 C C . TYR A 1 102 ? 3.089 13.050 -9.940 1.00 61.56 102 TYR A C 1
ATOM 799 O O . TYR A 1 102 ? 2.009 13.347 -9.431 1.00 61.56 102 TYR A O 1
ATOM 807 N N . TRP A 1 103 ? 4.092 12.520 -9.241 1.00 67.25 103 TRP A N 1
ATOM 808 C CA . TRP A 1 103 ? 4.018 12.234 -7.808 1.00 67.25 103 TRP A CA 1
ATOM 809 C C . TRP A 1 103 ? 5.033 13.064 -7.026 1.00 67.25 103 TRP A C 1
ATOM 811 O O . TRP A 1 103 ? 6.113 13.403 -7.516 1.00 67.25 103 TRP A O 1
ATOM 821 N N . ARG A 1 104 ? 4.683 13.411 -5.786 1.00 70.25 104 ARG A N 1
ATOM 822 C CA . ARG A 1 104 ? 5.631 14.000 -4.838 1.00 70.25 104 ARG A CA 1
ATOM 823 C C . ARG A 1 104 ? 6.286 12.864 -4.068 1.00 70.25 104 ARG A C 1
ATOM 825 O O . ARG A 1 104 ? 5.605 12.173 -3.322 1.00 70.25 104 ARG A O 1
ATOM 832 N N . VAL A 1 105 ? 7.592 12.697 -4.242 1.00 70.94 105 VAL A N 1
ATOM 833 C CA . VAL A 1 105 ? 8.392 11.732 -3.480 1.00 70.94 105 VAL A CA 1
ATOM 834 C C . VAL A 1 105 ? 9.108 12.491 -2.358 1.00 70.94 105 VAL A C 1
ATOM 836 O O . VAL A 1 105 ? 9.945 13.348 -2.662 1.00 70.94 105 VAL A O 1
ATOM 839 N N . PRO A 1 106 ? 8.788 12.245 -1.075 1.00 59.59 106 PRO A N 1
ATOM 840 C CA . PRO A 1 106 ? 9.518 12.843 0.039 1.00 59.59 106 PRO A CA 1
ATOM 841 C C . PRO A 1 106 ? 11.008 12.479 -0.027 1.00 59.59 106 PRO A C 1
ATOM 843 O O . PRO A 1 106 ? 11.361 11.338 -0.299 1.00 59.59 106 PRO A O 1
ATOM 846 N N . GLY A 1 107 ? 11.893 13.454 0.192 1.00 49.12 107 GLY A N 1
ATOM 847 C CA . GLY A 1 107 ? 13.345 13.224 0.240 1.00 49.12 107 GLY A CA 1
ATOM 848 C C . GLY A 1 107 ? 14.058 13.064 -1.112 1.00 49.12 107 GLY A C 1
ATOM 849 O O . GLY A 1 107 ? 15.285 13.087 -1.145 1.00 49.12 107 GLY A O 1
ATOM 850 N N . GLY A 1 108 ? 13.339 12.97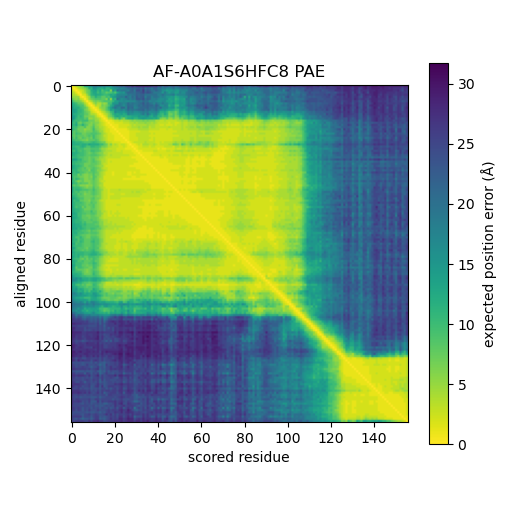7 -2.236 1.00 45.19 108 GLY A N 1
ATOM 851 C CA . GLY A 1 108 ? 13.934 12.964 -3.575 1.00 45.19 108 GLY A CA 1
ATOM 852 C C . GLY A 1 108 ? 13.955 14.356 -4.213 1.00 45.19 108 GLY A C 1
ATOM 853 O O . GLY A 1 108 ? 12.912 14.995 -4.359 1.00 45.19 108 GLY A O 1
ATOM 854 N N . ARG A 1 109 ? 15.118 14.832 -4.683 1.00 38.75 109 ARG A N 1
ATOM 855 C CA . ARG A 1 109 ? 15.129 15.852 -5.749 1.00 38.75 109 ARG A CA 1
ATOM 856 C C . ARG A 1 109 ? 14.462 15.200 -6.964 1.00 38.75 109 ARG A C 1
ATOM 858 O O . ARG A 1 109 ? 15.005 14.222 -7.453 1.00 38.75 109 ARG A O 1
ATOM 865 N N . ARG A 1 110 ? 13.275 15.687 -7.365 1.00 37.28 110 ARG A N 1
ATOM 866 C CA . ARG A 1 110 ? 12.453 15.252 -8.523 1.00 37.28 110 ARG A CA 1
ATOM 867 C C . ARG A 1 110 ? 13.098 14.136 -9.368 1.00 37.28 110 ARG A C 1
ATOM 869 O O . ARG A 1 110 ? 13.851 14.433 -10.289 1.00 37.28 110 ARG A O 1
ATOM 876 N N . ALA A 1 111 ? 12.762 12.880 -9.092 1.00 38.53 111 ALA A N 1
ATOM 877 C CA . ALA A 1 111 ? 12.998 11.789 -10.030 1.00 38.53 111 ALA A CA 1
ATOM 878 C C . ALA A 1 111 ? 11.677 11.524 -10.758 1.00 38.53 111 ALA A C 1
ATOM 880 O O . ALA A 1 111 ? 10.709 11.073 -10.146 1.00 38.53 111 ALA A O 1
ATOM 881 N N . SER A 1 112 ? 11.609 11.866 -12.045 1.00 38.47 112 SER A N 1
ATOM 882 C CA . SER A 1 112 ? 10.550 11.346 -12.909 1.00 38.47 112 SER A CA 1
ATOM 883 C C . SER A 1 112 ? 10.835 9.866 -13.132 1.00 38.47 112 SER A C 1
ATOM 885 O O . SER A 1 112 ? 11.866 9.522 -13.702 1.00 38.47 112 SER A O 1
ATOM 887 N N . VAL A 1 113 ? 9.943 8.993 -12.673 1.00 37.84 113 VAL A N 1
ATOM 888 C CA . VAL A 1 113 ? 10.000 7.567 -13.003 1.00 37.84 113 VAL A CA 1
ATOM 889 C C . VAL A 1 113 ? 9.319 7.395 -14.360 1.00 37.84 113 VAL A C 1
ATOM 891 O O . VAL A 1 113 ? 8.121 7.620 -14.487 1.00 37.84 113 VAL A O 1
ATOM 894 N N . VAL A 1 114 ? 10.082 7.052 -15.396 1.00 37.97 114 VAL A N 1
ATOM 895 C CA . VAL A 1 114 ? 9.533 6.654 -16.704 1.00 37.97 114 VAL A CA 1
ATOM 896 C C . VAL A 1 114 ? 8.995 5.224 -16.562 1.00 37.97 114 VAL A C 1
ATOM 898 O O . VAL A 1 114 ? 9.696 4.376 -16.014 1.00 37.97 114 VAL A O 1
ATOM 901 N N . SER A 1 115 ? 7.749 4.949 -16.974 1.00 42.12 115 SER A N 1
ATOM 902 C CA . SER A 1 115 ? 7.134 3.633 -16.726 1.00 42.12 115 SER A CA 1
ATOM 903 C C . SER A 1 115 ? 7.761 2.476 -17.509 1.00 42.12 115 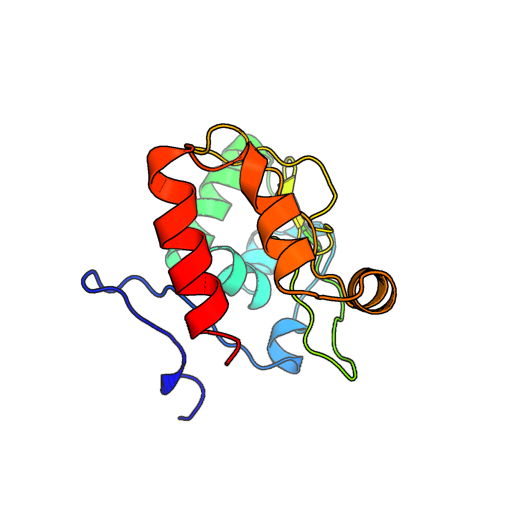SER A C 1
ATOM 905 O O . SER A 1 115 ? 8.203 2.627 -18.648 1.00 42.12 115 SER A O 1
ATOM 907 N N . THR A 1 116 ? 7.651 1.292 -16.903 1.00 38.19 116 THR A N 1
ATOM 908 C CA . THR A 1 116 ? 7.563 -0.025 -17.547 1.00 38.19 116 THR A CA 1
ATOM 909 C C . THR A 1 116 ? 6.145 -0.586 -17.329 1.00 38.19 116 THR A C 1
ATOM 911 O O . THR A 1 116 ? 5.956 -1.521 -16.554 1.00 38.19 116 THR A O 1
ATOM 914 N N . SER A 1 117 ? 5.108 0.018 -17.919 1.00 41.88 117 SER A N 1
ATOM 915 C CA . SER A 1 117 ? 3.781 -0.622 -18.007 1.00 41.88 117 SER A CA 1
ATOM 916 C C . SER A 1 117 ? 3.759 -1.655 -19.144 1.00 41.88 117 SER A C 1
ATOM 918 O O . SER A 1 117 ? 4.513 -1.521 -20.102 1.00 41.88 117 SER A O 1
ATOM 920 N N . ALA A 1 118 ? 2.904 -2.683 -19.075 1.00 41.25 118 ALA A N 1
ATOM 921 C CA . ALA A 1 118 ? 2.817 -3.719 -20.116 1.00 41.25 118 ALA A CA 1
ATOM 922 C C . ALA A 1 118 ? 2.356 -3.177 -21.491 1.00 41.25 118 ALA A C 1
ATOM 924 O O . ALA A 1 118 ? 2.754 -3.714 -22.524 1.00 41.25 118 ALA A O 1
ATOM 925 N N . GLU A 1 119 ? 1.575 -2.089 -21.519 1.00 41.34 119 GLU A N 1
ATOM 926 C CA . GLU A 1 119 ? 1.200 -1.386 -22.758 1.00 41.34 119 GLU A CA 1
ATOM 927 C C . GLU A 1 119 ? 2.322 -0.474 -23.287 1.00 41.34 119 GLU A C 1
ATOM 929 O O . GLU A 1 119 ? 2.522 -0.396 -24.501 1.00 41.34 119 GLU A O 1
ATOM 934 N N . ASP A 1 120 ? 3.114 0.164 -22.415 1.00 41.50 120 ASP A N 1
ATOM 935 C CA . ASP A 1 120 ? 4.301 0.931 -22.836 1.00 41.50 120 ASP A CA 1
ATOM 936 C C . ASP A 1 120 ? 5.466 0.010 -23.241 1.00 41.50 120 ASP A C 1
ATOM 938 O O . ASP A 1 120 ? 6.255 0.353 -24.125 1.00 41.50 120 ASP A O 1
ATOM 942 N N . ALA A 1 121 ? 5.544 -1.189 -22.659 1.00 44.62 121 ALA A N 1
ATOM 943 C CA . ALA A 1 121 ? 6.552 -2.193 -22.977 1.00 44.62 121 ALA A CA 1
ATOM 944 C C . ALA A 1 121 ? 6.389 -2.793 -24.378 1.00 44.62 121 ALA A C 1
ATOM 946 O O . ALA A 1 121 ? 7.367 -3.247 -24.965 1.00 44.62 121 ALA A O 1
ATOM 947 N N . GLN A 1 122 ? 5.181 -2.740 -24.948 1.00 44.00 122 GLN A N 1
ATOM 948 C CA . GLN A 1 122 ? 4.960 -3.067 -26.359 1.00 44.00 122 GLN A CA 1
ATOM 949 C C . GLN A 1 122 ? 5.313 -1.908 -27.306 1.00 44.00 122 GLN A C 1
ATOM 951 O O . GLN A 1 122 ? 5.483 -2.135 -28.502 1.00 44.00 122 GLN A O 1
ATOM 956 N N . ARG A 1 123 ? 5.427 -0.667 -26.804 1.00 43.03 123 ARG A N 1
ATOM 957 C CA . ARG A 1 123 ? 5.673 0.535 -27.625 1.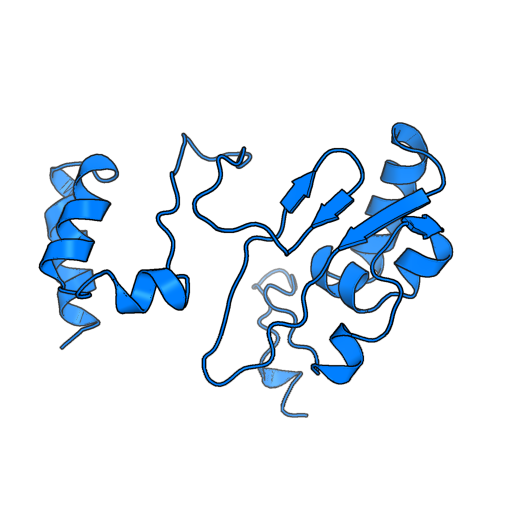00 43.03 123 ARG A CA 1
ATOM 958 C C . ARG A 1 123 ? 7.123 1.007 -27.639 1.00 43.03 123 ARG A C 1
ATOM 960 O O . ARG A 1 123 ? 7.512 1.688 -28.587 1.00 43.03 123 ARG A O 1
ATOM 967 N N . LYS A 1 124 ? 7.934 0.661 -26.640 1.00 50.25 124 LYS A N 1
ATOM 968 C CA . LYS A 1 124 ? 9.367 0.972 -26.631 1.00 50.25 124 LYS A CA 1
ATOM 969 C C . LYS A 1 124 ? 10.170 -0.292 -26.909 1.00 50.25 124 LYS A C 1
ATOM 971 O O . LYS A 1 124 ? 10.195 -1.208 -26.098 1.00 50.25 124 LYS A O 1
ATOM 976 N N . ASN A 1 125 ? 10.882 -0.309 -28.035 1.00 50.00 125 ASN A N 1
ATOM 977 C CA . ASN A 1 125 ? 12.024 -1.200 -28.208 1.00 50.00 125 ASN A CA 1
ATOM 978 C C . ASN A 1 125 ? 12.992 -0.933 -27.044 1.00 50.00 125 ASN A C 1
ATOM 980 O O . ASN A 1 125 ? 13.680 0.088 -27.045 1.00 50.00 125 ASN A O 1
ATOM 984 N N . PHE A 1 126 ? 13.001 -1.807 -26.035 1.00 64.56 126 PHE A N 1
ATOM 985 C CA . PHE A 1 126 ? 13.962 -1.778 -24.935 1.00 64.56 126 PHE A CA 1
ATOM 986 C C . PHE A 1 126 ? 15.348 -2.117 -25.487 1.00 64.56 126 PHE A C 1
ATOM 988 O O . PHE A 1 126 ? 15.797 -3.258 -25.437 1.00 64.56 126 PHE A O 1
ATOM 995 N N . SER A 1 127 ? 16.015 -1.125 -26.071 1.00 84.56 127 SER A N 1
ATOM 996 C CA . SER A 1 127 ? 17.440 -1.189 -26.358 1.00 84.56 127 SER A CA 1
ATOM 997 C C . SER A 1 127 ? 18.214 -0.642 -25.164 1.00 84.56 127 SER A C 1
ATOM 999 O O . SER A 1 127 ? 17.748 0.264 -24.464 1.00 84.56 127 SER A O 1
ATOM 1001 N N . ILE A 1 128 ? 19.417 -1.172 -24.942 1.00 83.12 128 ILE A N 1
ATOM 1002 C CA . ILE A 1 128 ? 20.351 -0.635 -23.943 1.00 83.12 128 ILE A CA 1
ATOM 1003 C C . ILE A 1 128 ? 20.543 0.869 -24.188 1.00 83.12 128 ILE A C 1
ATOM 1005 O O . ILE A 1 128 ? 20.559 1.667 -23.257 1.00 83.12 128 ILE A O 1
ATOM 1009 N N . GLU A 1 129 ? 20.593 1.267 -25.454 1.00 88.56 129 GLU A N 1
ATOM 1010 C CA . GLU A 1 129 ? 20.739 2.641 -25.916 1.00 88.56 129 GLU A CA 1
ATOM 1011 C C . GLU A 1 129 ? 19.556 3.526 -25.494 1.00 88.56 129 GLU A C 1
ATOM 1013 O O . GLU A 1 129 ? 19.766 4.676 -25.113 1.00 88.56 129 GLU A O 1
ATOM 1018 N N . GLY A 1 130 ? 18.327 2.997 -25.503 1.00 83.56 130 GLY A N 1
ATOM 1019 C CA . GLY A 1 130 ? 17.140 3.705 -25.022 1.00 83.56 130 GLY A CA 1
ATOM 1020 C C . GLY A 1 130 ? 17.175 3.936 -23.512 1.00 83.56 130 GLY A C 1
ATOM 1021 O O . GLY A 1 130 ? 16.902 5.043 -23.054 1.00 83.56 130 GLY A O 1
ATOM 1022 N N . ILE A 1 131 ? 17.596 2.924 -22.747 1.00 81.12 131 ILE A N 1
ATOM 1023 C CA . ILE A 1 131 ? 17.766 3.033 -21.289 1.00 81.12 131 ILE A CA 1
ATOM 1024 C C . ILE A 1 131 ? 18.835 4.085 -20.962 1.00 81.12 131 ILE A C 1
ATOM 1026 O O . ILE A 1 131 ? 18.612 4.967 -20.135 1.00 81.12 131 ILE A O 1
ATOM 1030 N N . LEU A 1 132 ? 19.983 4.036 -21.643 1.00 85.50 132 LEU A N 1
ATOM 1031 C CA . LEU A 1 132 ? 21.070 4.999 -21.447 1.00 85.50 132 LEU A CA 1
ATOM 1032 C C . LEU A 1 132 ? 20.640 6.432 -21.790 1.00 85.50 132 LEU A C 1
ATOM 1034 O O . LEU A 1 132 ? 20.968 7.360 -21.048 1.00 85.50 132 LEU A O 1
ATOM 1038 N N . ALA A 1 133 ? 19.883 6.622 -22.874 1.00 85.31 133 ALA A N 1
ATOM 1039 C CA . ALA A 1 133 ? 19.357 7.929 -23.258 1.00 85.31 133 ALA A CA 1
ATOM 1040 C C . ALA A 1 133 ? 18.382 8.492 -22.209 1.00 85.31 133 ALA A C 1
ATOM 1042 O O . ALA A 1 133 ? 18.518 9.656 -21.826 1.00 85.31 133 ALA A O 1
ATOM 1043 N N . ASP A 1 134 ? 17.463 7.663 -21.703 1.00 80.69 134 ASP A N 1
ATOM 1044 C CA . ASP A 1 134 ? 16.496 8.054 -20.671 1.00 80.69 134 ASP A CA 1
ATOM 1045 C C . ASP A 1 134 ? 17.197 8.367 -19.330 1.00 80.69 134 ASP A C 1
ATOM 1047 O O . ASP A 1 134 ? 16.773 9.270 -18.610 1.00 80.69 134 ASP A O 1
ATOM 1051 N N . CYS A 1 135 ? 18.303 7.691 -18.997 1.00 81.12 135 CYS A N 1
ATOM 1052 C CA . CYS A 1 135 ? 19.055 7.932 -17.758 1.00 81.12 135 CYS A CA 1
ATOM 1053 C C . CYS A 1 135 ? 19.965 9.172 -17.796 1.00 81.12 135 CYS A C 1
ATOM 1055 O O . CYS A 1 135 ? 20.245 9.752 -16.743 1.00 81.12 135 CYS A O 1
ATOM 1057 N N . LYS A 1 136 ? 20.442 9.591 -18.976 1.00 84.75 136 LYS A N 1
ATOM 1058 C CA . LYS A 1 136 ? 21.468 10.643 -19.126 1.00 84.75 136 LYS A CA 1
ATOM 1059 C C . LYS A 1 136 ? 21.145 11.976 -18.426 1.00 84.75 136 LYS A C 1
ATOM 1061 O O . LYS A 1 136 ? 22.057 12.537 -17.826 1.00 84.75 136 LYS A O 1
ATOM 1066 N N . PRO A 1 137 ? 19.900 12.491 -18.418 1.00 87.25 137 PRO A N 1
ATOM 1067 C CA . PRO A 1 137 ? 19.575 13.741 -17.723 1.00 87.25 137 PRO A CA 1
ATOM 1068 C C . PRO A 1 137 ? 19.668 13.668 -16.190 1.00 87.25 137 PRO A C 1
ATOM 1070 O O . PRO A 1 137 ? 19.646 14.704 -15.528 1.00 87.25 137 PRO A O 1
ATOM 1073 N N . PHE A 1 138 ? 19.721 12.462 -15.618 1.00 78.88 138 PHE A N 1
ATOM 1074 C CA . PHE A 1 138 ? 19.593 12.231 -14.176 1.00 78.88 138 PHE A CA 1
ATOM 1075 C C . PHE A 1 138 ? 20.911 11.852 -13.495 1.00 78.88 138 PHE A C 1
ATOM 1077 O O . PHE A 1 138 ? 20.953 11.712 -12.272 1.00 78.88 138 PHE A O 1
ATOM 1084 N N . VAL A 1 139 ? 21.987 11.688 -14.265 1.00 84.19 139 VAL A N 1
ATOM 1085 C CA . VAL A 1 139 ? 23.301 11.256 -13.778 1.00 84.19 139 VAL A CA 1
ATOM 1086 C C . VAL A 1 139 ? 24.347 12.268 -14.222 1.00 84.19 139 VAL A C 1
ATOM 1088 O O . VAL A 1 139 ? 24.302 12.758 -15.346 1.00 84.19 139 VAL A O 1
ATOM 1091 N N . SER A 1 140 ? 25.285 12.610 -13.336 1.00 85.94 140 SER A N 1
ATOM 1092 C CA . SER A 1 140 ? 26.400 13.484 -13.705 1.00 85.94 140 SER A CA 1
ATOM 1093 C C . SER A 1 140 ? 27.264 12.830 -14.784 1.00 85.94 140 SER A C 1
ATOM 1095 O O . SER A 1 140 ? 27.405 11.607 -14.813 1.00 85.94 140 SER A O 1
ATOM 1097 N N . GLU A 1 141 ? 27.885 13.641 -15.644 1.00 86.19 141 GLU A N 1
ATOM 1098 C CA . GLU A 1 141 ? 28.754 13.134 -16.718 1.00 86.19 141 GLU A CA 1
ATOM 1099 C C . GLU A 1 141 ? 29.846 12.196 -16.182 1.00 86.19 141 GLU A C 1
ATOM 1101 O O . GLU A 1 141 ? 30.080 11.133 -16.753 1.00 86.19 141 GLU A O 1
ATOM 1106 N N . GLU A 1 142 ? 30.427 12.530 -15.026 1.00 88.62 142 GLU A N 1
ATOM 1107 C CA . GLU A 1 142 ? 31.462 11.738 -14.347 1.00 88.62 142 GLU A CA 1
ATOM 1108 C C . GLU A 1 142 ? 31.006 10.318 -13.975 1.00 88.62 142 GLU A C 1
ATOM 1110 O O . GLU A 1 142 ? 31.810 9.391 -13.980 1.00 88.62 142 GLU A O 1
ATOM 1115 N N . ARG A 1 143 ? 29.716 10.127 -13.667 1.00 90.31 143 ARG A N 1
ATOM 1116 C CA . ARG A 1 143 ? 29.164 8.839 -13.210 1.00 90.31 143 ARG A CA 1
ATOM 1117 C C . ARG A 1 143 ? 28.423 8.076 -14.299 1.00 90.31 143 ARG A C 1
ATOM 1119 O O . ARG A 1 143 ? 28.044 6.922 -14.096 1.00 90.31 143 ARG A O 1
ATOM 1126 N N . PHE A 1 144 ? 28.206 8.697 -15.455 1.00 92.50 144 PHE A N 1
ATOM 1127 C CA . PHE A 1 144 ? 27.450 8.079 -16.536 1.00 92.50 144 PHE A CA 1
ATOM 1128 C C . PHE A 1 144 ? 28.181 6.864 -17.123 1.00 92.50 144 PHE A C 1
ATOM 1130 O O . PHE A 1 144 ? 27.542 5.857 -17.412 1.00 92.50 144 PHE A O 1
ATOM 1137 N N . ALA A 1 145 ? 29.514 6.910 -17.214 1.00 91.75 145 ALA A N 1
ATOM 1138 C CA . ALA A 1 145 ? 30.320 5.784 -17.694 1.00 91.75 145 ALA A CA 1
ATOM 1139 C C . ALA A 1 145 ? 30.220 4.546 -16.779 1.00 91.75 145 ALA A C 1
ATOM 1141 O O . ALA A 1 145 ? 30.135 3.418 -17.265 1.00 91.75 145 ALA A O 1
ATOM 1142 N N . GLU A 1 146 ? 30.183 4.749 -15.457 1.00 91.69 146 GLU A N 1
ATOM 1143 C CA . GLU A 1 146 ? 29.990 3.667 -14.482 1.00 91.69 146 GLU A CA 1
ATOM 1144 C C . GLU A 1 146 ? 28.598 3.041 -14.617 1.00 91.69 146 GLU A C 1
ATOM 1146 O O . GLU A 1 146 ? 28.466 1.815 -14.651 1.00 91.69 146 GLU A O 1
ATOM 1151 N N . LEU A 1 147 ? 27.563 3.880 -14.745 1.00 90.19 147 LEU A N 1
ATOM 1152 C CA . LEU A 1 147 ? 26.195 3.423 -14.983 1.00 90.19 147 LEU A CA 1
ATOM 1153 C C . LEU A 1 147 ? 26.091 2.649 -16.303 1.00 90.19 147 LEU A C 1
ATOM 1155 O O . LEU A 1 147 ? 25.469 1.588 -16.337 1.00 90.19 147 LEU A O 1
ATOM 1159 N N . GLU A 1 148 ? 26.713 3.145 -17.374 1.00 93.81 148 GLU A N 1
ATOM 1160 C CA . GLU A 1 148 ? 26.718 2.477 -18.673 1.00 93.81 148 GLU A CA 1
ATOM 1161 C C . GLU A 1 148 ? 27.359 1.091 -18.591 1.00 93.81 148 GLU A C 1
ATOM 1163 O O . GLU A 1 148 ? 26.763 0.107 -19.041 1.00 93.81 148 GLU A O 1
ATOM 1168 N N . ALA A 1 149 ? 28.541 0.991 -17.979 1.00 92.38 149 ALA A N 1
ATOM 1169 C CA . ALA A 1 149 ? 29.216 -0.286 -17.781 1.00 92.38 149 ALA A CA 1
ATOM 1170 C C . ALA A 1 149 ? 28.353 -1.260 -16.961 1.00 92.38 149 ALA A C 1
ATOM 1172 O O . ALA A 1 149 ? 28.251 -2.440 -17.308 1.00 92.38 149 ALA A O 1
ATOM 1173 N N . HIS A 1 150 ? 27.686 -0.764 -15.915 1.00 87.75 150 HIS A N 1
ATOM 1174 C CA . HIS A 1 150 ? 26.809 -1.569 -15.075 1.00 87.75 150 HIS A CA 1
ATOM 1175 C C . HIS A 1 150 ? 25.578 -2.076 -15.838 1.00 87.75 150 HIS A C 1
ATOM 1177 O O . HIS A 1 150 ? 25.338 -3.284 -15.854 1.00 87.75 150 HIS A O 1
ATOM 1183 N N . ILE A 1 151 ? 24.851 -1.202 -16.544 1.00 86.12 151 ILE A N 1
ATOM 1184 C CA . ILE A 1 151 ? 23.689 -1.593 -17.360 1.00 86.12 151 ILE A CA 1
ATOM 1185 C C . ILE A 1 151 ? 24.114 -2.621 -18.413 1.00 86.12 151 ILE A C 1
ATOM 1187 O O . ILE A 1 151 ? 23.501 -3.680 -18.523 1.00 86.12 151 ILE A O 1
ATOM 1191 N N . ARG A 1 152 ? 25.213 -2.380 -19.139 1.00 91.25 152 ARG A N 1
ATOM 1192 C CA . ARG A 1 152 ? 25.719 -3.341 -20.134 1.00 91.25 152 ARG A CA 1
ATOM 1193 C C . ARG A 1 152 ? 26.126 -4.681 -19.523 1.00 91.25 152 ARG A C 1
ATOM 1195 O O . ARG A 1 152 ? 26.069 -5.685 -20.219 1.00 91.25 152 ARG A O 1
ATOM 1202 N N . SER A 1 153 ? 26.544 -4.719 -18.258 1.00 89.88 153 SER A N 1
ATOM 1203 C CA . SER A 1 153 ? 26.889 -5.976 -17.581 1.00 89.88 153 SER A CA 1
ATOM 1204 C C . SER A 1 153 ? 25.668 -6.824 -17.211 1.00 89.88 153 SER A C 1
ATOM 1206 O O . SER A 1 153 ? 25.781 -8.044 -17.192 1.00 89.88 153 SER A O 1
ATOM 1208 N N . ILE A 1 154 ? 24.516 -6.190 -16.960 1.00 84.62 154 ILE A N 1
ATOM 1209 C CA . ILE A 1 154 ? 23.259 -6.866 -16.599 1.00 84.62 154 ILE A CA 1
ATOM 1210 C C . ILE A 1 154 ? 22.598 -7.519 -17.822 1.00 84.62 154 ILE A C 1
ATOM 1212 O O . ILE A 1 154 ? 22.001 -8.581 -17.693 1.00 84.62 154 ILE A O 1
ATOM 1216 N N . TYR A 1 155 ? 22.702 -6.889 -18.996 1.00 79.50 155 TYR A N 1
ATOM 1217 C CA . TYR A 1 155 ? 21.999 -7.300 -20.223 1.00 79.50 155 TYR A CA 1
ATOM 1218 C C . TYR A 1 155 ? 22.897 -8.029 -21.249 1.00 79.50 155 TYR A C 1
ATOM 1220 O O . TYR A 1 155 ? 22.590 -8.027 -22.442 1.00 79.50 155 TYR A O 1
ATOM 1228 N N . LYS A 1 156 ? 24.015 -8.617 -20.803 1.00 65.44 156 LYS A N 1
ATOM 1229 C CA . LYS A 1 156 ? 24.836 -9.568 -21.579 1.00 65.44 156 LYS A CA 1
ATOM 1230 C C . LYS A 1 156 ? 24.249 -10.972 -21.520 1.00 65.44 156 LYS A C 1
ATOM 1232 O O . LYS A 1 156 ? 24.368 -11.671 -22.548 1.00 65.44 156 LYS A O 1
#

Radius of gyration: 18.82 Å; Cα contacts (8 Å, |Δi|>4): 164; chains: 1; bounding box: 46×38×43 Å

Mean predicted aligned error: 13.57 Å

Solvent-accessible surface area (backbone atoms only — not comparable to full-atom values): 9745 Å² total; per-residue (Å²): 127,79,51,68,79,59,42,44,62,48,101,84,70,46,70,77,38,81,73,73,57,69,73,53,56,66,42,66,76,70,41,81,36,42,52,69,58,45,70,71,14,55,43,50,20,60,72,54,65,31,65,71,47,33,52,57,47,49,57,52,40,38,78,77,66,36,72,54,40,34,33,42,69,70,88,67,85,67,99,59,93,74,84,53,54,82,43,80,55,96,70,26,48,34,39,70,50,60,50,77,55,95,74,89,59,85,96,52,81,84,74,83,53,79,62,82,45,80,73,53,54,76,71,46,81,87,40,73,67,52,55,52,60,71,46,50,88,80,46,56,79,88,52,41,63,59,52,49,55,50,54,56,64,73,76,111

Nearest PDB structures (foldseek):
  5ioo-assembly2_B  TM=9.383E-01  e=1.912E-04  Nanoarchaeota archaeon JGI OTU-1
  7wr3-assembly2_D  TM=4.106E-01  e=2.087E+00  Homo sapiens
  6yny-assembly1_O  TM=2.134E-01  e=6.896E+00  Tetrahymena thermophila

Secondary structure (DSSP, 8-state):
--SGGG--B-TTS-B------HHHHTSS-SSEEEHHHHHT-HHHHHHHTSHHHHHHHHHHHHHHH-SEEEEE-----SSS------EEETTEEE----TTS----TT-S--------HHHHTTS---HHHHHHHHGGGS-HHHHHHHHHHHHHHT-